Protein AF-A0A379F646-F1 (afdb_monomer)

Radius of gyration: 16.0 Å; Cα contacts (8 Å, |Δi|>4): 150; chains: 1; bounding box: 33×40×39 Å

Sequence (170 aa):
MNLNSLIKKLNEDDNYVNLLSRSEKKTKKSYLENIVKITYKLYFKENEKYKNLLNLLCDVDFENDYNYWTWIEYALLLKIYDNEIKGNDNSIYIEKINYAINSGSELEVYVKKNVIERIKLNSFEYNSNKIKDIDTSIENLMRLLKIRFFSLNESSKVDLIISSIKLNML

InterPro domains:
  IPR046553 Protein of unknown function DUF6707 [PF20453] (16-123)

pLDDT: mean 88.71, std 10.61, range [47.94, 98.69]

Nearest PDB structures (foldseek):
  7abg-assembly1_u  TM=3.329E-01  e=7.346E+00  Homo sapiens
  7abi-assembly1_u  TM=3.329E-01  e=7.000E+00  Homo sapiens
  6lk8-assembly1_B  TM=2.300E-01  e=4.119E+00  Xenopus laevis

Solvent-accessible surface area (backbone atoms only — not comparable to full-atom values): 9682 Å² total; per-residue (Å²): 80,53,70,69,59,48,55,49,53,48,69,71,37,68,77,43,45,76,71,46,66,83,89,51,62,85,40,75,52,53,36,47,46,48,53,45,53,50,32,52,55,25,49,73,66,72,37,72,73,19,56,64,53,42,51,58,44,51,47,45,58,84,80,90,48,66,82,54,42,58,45,40,50,48,35,35,42,51,50,43,54,57,24,56,78,70,72,47,89,46,66,70,58,53,48,55,54,51,50,57,48,67,43,80,53,71,68,55,23,51,52,47,51,58,56,50,75,64,43,42,68,90,77,56,85,81,60,80,87,58,55,87,39,66,67,62,46,51,54,49,48,49,54,42,44,51,27,32,67,70,27,62,96,44,28,74,62,42,51,53,50,51,52,54,54,47,66,70,74,111

Structure (mmCIF, N/CA/C/O backbone):
data_AF-A0A379F646-F1
#
_entry.id   AF-A0A379F646-F1
#
loop_
_atom_site.group_PDB
_atom_site.id
_atom_site.type_symbol
_atom_site.label_atom_id
_atom_site.label_alt_id
_atom_site.label_comp_id
_atom_site.label_asym_id
_atom_site.label_entity_id
_atom_site.label_seq_id
_atom_site.pdbx_PDB_ins_code
_atom_site.Cartn_x
_atom_site.Cartn_y
_atom_site.Cartn_z
_atom_site.occupancy
_atom_site.B_iso_or_equiv
_atom_site.auth_seq_id
_atom_site.auth_comp_id
_atom_site.auth_asym_id
_atom_site.auth_atom_id
_atom_site.pdbx_PDB_model_num
ATOM 1 N N . MET A 1 1 ? -3.276 2.516 -14.415 1.00 94.06 1 MET A N 1
ATOM 2 C CA . MET A 1 1 ? -2.895 3.864 -14.914 1.00 94.06 1 MET A CA 1
ATOM 3 C C . MET A 1 1 ? -1.429 4.144 -14.599 1.00 94.06 1 MET A C 1
ATOM 5 O O . MET A 1 1 ? -0.906 3.544 -13.674 1.00 94.06 1 MET A O 1
ATOM 9 N N . ASN A 1 2 ? -0.763 5.068 -15.303 1.00 92.88 2 ASN A N 1
ATOM 10 C CA . ASN A 1 2 ? 0.616 5.459 -14.956 1.00 92.88 2 ASN A CA 1
ATOM 11 C C . ASN A 1 2 ? 0.688 6.540 -13.863 1.00 92.88 2 ASN A C 1
ATOM 13 O O . ASN A 1 2 ? -0.298 7.235 -13.587 1.00 92.88 2 ASN A O 1
ATOM 17 N N . LEU A 1 3 ? 1.877 6.726 -13.277 1.00 90.38 3 LEU A N 1
ATOM 18 C CA . LEU A 1 3 ? 2.100 7.695 -12.195 1.00 90.38 3 LEU A CA 1
ATOM 19 C C . LEU A 1 3 ? 1.784 9.139 -12.616 1.00 90.38 3 LEU A C 1
ATOM 21 O O . LEU A 1 3 ? 1.220 9.910 -11.842 1.00 90.38 3 LEU A O 1
ATOM 25 N N . ASN A 1 4 ? 2.120 9.523 -13.849 1.00 90.44 4 ASN A N 1
ATOM 26 C CA . ASN A 1 4 ? 1.856 10.881 -14.338 1.00 90.44 4 ASN A CA 1
ATOM 27 C C . ASN A 1 4 ? 0.352 11.170 -14.425 1.00 90.44 4 ASN A C 1
ATOM 29 O O . ASN A 1 4 ? -0.082 12.277 -14.113 1.00 90.44 4 ASN A O 1
ATOM 33 N N . SER A 1 5 ? -0.440 10.167 -14.804 1.00 92.81 5 SER A N 1
ATOM 34 C CA . SER A 1 5 ? -1.899 10.256 -14.870 1.00 92.81 5 SER A CA 1
ATOM 35 C C . SER A 1 5 ? -2.506 10.411 -13.480 1.00 92.81 5 SER A C 1
ATOM 37 O O . SER A 1 5 ? -3.400 11.237 -13.305 1.00 92.81 5 SER A O 1
ATOM 39 N N . LEU A 1 6 ? -1.985 9.684 -12.483 1.00 92.44 6 LEU A N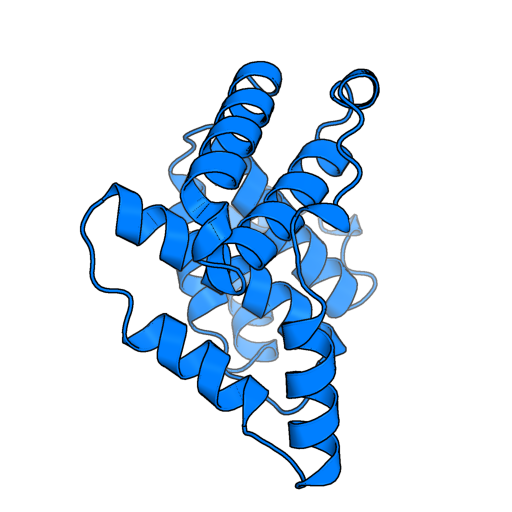 1
ATOM 40 C CA . LEU A 1 6 ? -2.372 9.874 -11.083 1.00 92.44 6 LEU A CA 1
ATOM 41 C C . LEU A 1 6 ? -2.085 11.311 -10.632 1.00 92.44 6 LEU A C 1
ATOM 43 O O . LEU A 1 6 ? -2.979 11.995 -10.141 1.00 92.44 6 LEU A O 1
ATOM 47 N N . ILE A 1 7 ? -0.849 11.783 -10.826 1.00 89.50 7 ILE A N 1
ATOM 48 C CA . ILE A 1 7 ? -0.433 13.129 -10.407 1.00 89.50 7 ILE A CA 1
ATOM 49 C C . ILE A 1 7 ? -1.299 14.197 -11.076 1.00 89.50 7 ILE A C 1
ATOM 51 O O . ILE A 1 7 ? -1.684 15.165 -10.424 1.00 89.50 7 ILE A O 1
ATOM 55 N N . LYS A 1 8 ? -1.624 14.028 -12.361 1.00 89.50 8 LYS A N 1
ATOM 56 C CA . LYS A 1 8 ? -2.520 14.935 -13.078 1.00 89.50 8 LYS A CA 1
ATOM 57 C C . LYS A 1 8 ? -3.908 14.971 -12.426 1.00 89.50 8 LYS A C 1
ATOM 59 O O . LYS A 1 8 ? -4.330 16.045 -12.014 1.00 89.50 8 LYS A O 1
ATOM 64 N N . LYS A 1 9 ? -4.550 13.812 -12.225 1.00 90.25 9 LYS A N 1
ATOM 65 C CA . LYS A 1 9 ? -5.873 13.716 -11.578 1.00 90.25 9 LYS A CA 1
ATOM 66 C C . LYS A 1 9 ? -5.903 14.369 -10.193 1.00 90.25 9 LYS A C 1
ATOM 68 O O . LYS A 1 9 ? -6.815 15.127 -9.893 1.00 90.25 9 LYS A O 1
ATOM 73 N N . LEU A 1 10 ? -4.887 14.118 -9.364 1.00 87.88 10 LEU A N 1
ATOM 74 C CA . LEU A 1 10 ? -4.806 14.687 -8.012 1.00 87.88 10 LEU A CA 1
ATOM 75 C C . LEU A 1 10 ? -4.609 16.210 -7.998 1.00 87.88 10 LEU A C 1
ATOM 77 O O . LEU A 1 10 ? -4.945 16.860 -7.013 1.00 87.88 10 LEU A O 1
ATOM 81 N N . ASN A 1 11 ? -4.048 16.781 -9.064 1.00 84.62 11 ASN A N 1
ATOM 82 C CA . ASN A 1 11 ? -3.843 18.223 -9.185 1.00 84.62 11 ASN A CA 1
ATOM 83 C C . ASN A 1 11 ? -5.035 18.963 -9.806 1.00 84.62 11 ASN A C 1
ATOM 85 O O . ASN A 1 11 ? -5.084 20.185 -9.693 1.00 84.62 11 ASN A O 1
ATOM 89 N N . GLU A 1 12 ? -5.941 18.251 -10.475 1.00 85.69 12 GLU A N 1
ATOM 90 C CA . GLU A 1 12 ? -7.118 18.817 -11.149 1.00 85.69 12 GLU A CA 1
ATOM 91 C C . GLU A 1 12 ? -8.380 18.785 -10.272 1.00 85.69 12 GLU A C 1
ATOM 93 O O . GLU A 1 12 ? -9.317 19.530 -10.536 1.00 85.69 12 GLU A O 1
ATOM 98 N N . ASP A 1 13 ? -8.411 17.955 -9.225 1.00 82.00 13 ASP A N 1
ATOM 99 C CA . ASP A 1 13 ? -9.537 17.864 -8.289 1.00 82.00 13 ASP A CA 1
ATOM 100 C C . ASP A 1 13 ? -9.295 18.731 -7.041 1.00 82.00 13 ASP A C 1
ATOM 102 O O . ASP A 1 13 ? -8.410 18.460 -6.218 1.00 82.00 13 ASP A O 1
ATOM 106 N N . ASP A 1 14 ? -10.125 19.764 -6.879 1.00 76.12 14 ASP A N 1
ATOM 107 C CA . ASP A 1 14 ? -10.062 20.725 -5.773 1.00 76.12 14 ASP A CA 1
ATOM 108 C C . ASP A 1 14 ? -10.143 20.067 -4.385 1.00 76.12 14 ASP A C 1
ATOM 110 O O . ASP A 1 14 ? -9.593 20.594 -3.408 1.00 76.12 14 ASP A O 1
ATOM 114 N N . ASN A 1 15 ? -10.768 18.889 -4.266 1.00 76.25 15 ASN A N 1
ATOM 115 C CA . ASN A 1 15 ? -10.813 18.153 -3.002 1.00 76.25 15 ASN A CA 1
ATOM 116 C C . ASN A 1 15 ? -9.420 17.693 -2.559 1.00 76.25 15 ASN A C 1
ATOM 118 O O . ASN A 1 15 ? -9.127 17.686 -1.360 1.00 76.25 15 ASN A O 1
ATOM 122 N N . TYR A 1 16 ? -8.560 17.321 -3.509 1.00 76.44 16 TYR A N 1
ATOM 123 C CA . TYR A 1 16 ? -7.195 16.876 -3.233 1.00 76.44 16 TYR A CA 1
ATOM 124 C C . TYR A 1 16 ? -6.213 18.036 -3.198 1.00 76.44 16 TYR A C 1
ATOM 126 O O . TYR A 1 16 ? -5.294 18.013 -2.384 1.00 76.44 16 TYR A O 1
ATOM 134 N N . VAL A 1 17 ? -6.424 19.083 -3.997 1.00 69.69 17 VAL A N 1
ATOM 135 C CA . VAL A 1 17 ? -5.588 20.294 -3.956 1.00 69.69 17 VAL A CA 1
ATOM 136 C C . VAL A 1 17 ? -5.618 20.952 -2.576 1.00 69.69 17 VAL A C 1
ATOM 138 O O . VAL A 1 17 ? -4.579 21.391 -2.090 1.00 69.69 17 VAL A O 1
ATOM 141 N N . ASN A 1 18 ? -6.779 20.986 -1.919 1.00 69.44 18 ASN A N 1
ATOM 142 C CA . ASN A 1 18 ? -6.904 21.533 -0.565 1.00 69.44 18 ASN A CA 1
ATOM 143 C C . ASN A 1 18 ? -6.339 20.600 0.519 1.00 69.44 18 ASN A C 1
ATOM 145 O O . ASN A 1 18 ? -5.976 21.055 1.601 1.00 69.44 18 ASN A O 1
ATOM 149 N N . LEU A 1 19 ? -6.272 19.297 0.238 1.00 71.44 19 LEU A N 1
ATOM 150 C CA . LEU A 1 19 ? -5.742 18.285 1.151 1.00 71.44 19 LEU A CA 1
ATOM 151 C C . LEU A 1 19 ? -4.212 18.145 1.052 1.00 71.44 19 LEU A C 1
ATOM 153 O O . LEU A 1 19 ? -3.562 17.790 2.031 1.00 71.44 19 LEU A O 1
ATOM 157 N N . LEU A 1 20 ? -3.643 18.410 -0.125 1.00 70.56 20 LEU A N 1
ATOM 158 C CA . LEU A 1 20 ? -2.231 18.231 -0.453 1.00 70.56 20 LEU A CA 1
ATOM 159 C C . LEU A 1 20 ? -1.573 19.606 -0.598 1.00 70.56 20 LEU A C 1
ATOM 161 O O . LEU A 1 20 ? -1.802 20.310 -1.584 1.00 70.56 20 LEU A O 1
ATOM 165 N N . SER A 1 21 ? -0.730 20.009 0.357 1.00 59.69 21 SER A N 1
ATOM 166 C CA . SER A 1 21 ? -0.119 21.339 0.297 1.00 59.69 21 SER A CA 1
ATOM 167 C C . SER A 1 21 ? 0.771 21.484 -0.952 1.00 59.69 21 SER A C 1
ATOM 169 O O . SER A 1 21 ? 1.549 20.596 -1.316 1.00 59.69 21 SER A O 1
ATOM 171 N N . ARG A 1 22 ? 0.677 22.628 -1.650 1.00 53.12 22 ARG A N 1
ATOM 172 C CA . ARG A 1 22 ? 1.494 22.905 -2.853 1.00 53.12 22 ARG A CA 1
ATOM 173 C C . ARG A 1 22 ? 3.005 22.878 -2.559 1.00 53.12 22 ARG A C 1
ATOM 175 O O . ARG A 1 22 ? 3.785 22.611 -3.471 1.00 53.12 22 ARG A O 1
ATOM 182 N N . SER A 1 23 ? 3.405 23.110 -1.307 1.00 47.94 23 SER A N 1
ATOM 183 C CA . SER A 1 23 ? 4.792 23.163 -0.818 1.00 47.94 23 SER A CA 1
ATOM 184 C C . SER A 1 23 ? 5.533 21.819 -0.794 1.00 47.94 23 SER A C 1
ATOM 186 O O . SER A 1 23 ? 6.759 21.808 -0.698 1.00 47.94 23 SER A O 1
ATOM 188 N N . GLU A 1 24 ? 4.837 20.686 -0.925 1.00 55.22 24 GLU A N 1
ATOM 189 C CA . GLU A 1 24 ? 5.424 19.338 -0.774 1.00 55.22 24 GLU A CA 1
ATOM 190 C C . GLU A 1 24 ? 5.830 18.682 -2.115 1.00 55.22 24 GLU A C 1
ATOM 192 O O . GLU A 1 24 ? 6.307 17.545 -2.170 1.00 55.22 24 GLU A O 1
ATOM 197 N N . LYS A 1 25 ? 5.715 19.422 -3.226 1.00 62.97 25 LYS A N 1
ATOM 198 C CA . LYS A 1 25 ? 5.928 18.941 -4.606 1.00 62.97 25 LYS A CA 1
ATOM 199 C C . LYS A 1 25 ? 7.374 19.076 -5.109 1.00 62.97 25 LYS A C 1
ATOM 201 O O . LYS A 1 25 ? 7.588 19.376 -6.280 1.00 62.97 25 LYS A O 1
ATOM 206 N N . LYS A 1 26 ? 8.384 18.866 -4.254 1.00 69.00 26 LYS A N 1
ATOM 207 C CA . LYS A 1 26 ? 9.802 18.974 -4.675 1.00 69.00 26 LYS A CA 1
ATOM 208 C C . LYS A 1 26 ? 10.184 17.923 -5.719 1.00 69.00 26 LYS A C 1
ATOM 210 O O . LYS A 1 26 ? 10.934 18.213 -6.643 1.00 69.00 26 LYS A O 1
ATOM 215 N N . THR A 1 27 ? 9.664 16.705 -5.579 1.00 84.00 27 THR A N 1
ATOM 216 C CA . THR A 1 27 ? 9.855 15.605 -6.532 1.00 84.00 27 THR A CA 1
ATOM 217 C C . THR A 1 27 ? 8.567 14.792 -6.657 1.00 84.00 27 THR A C 1
ATOM 219 O O . THR A 1 27 ? 7.732 14.804 -5.752 1.00 84.00 27 THR A O 1
ATOM 222 N N . LYS A 1 28 ? 8.416 14.019 -7.742 1.00 85.06 28 LYS A N 1
ATOM 223 C CA . LYS A 1 28 ? 7.311 13.048 -7.864 1.00 85.06 28 LYS A CA 1
ATOM 224 C C . LYS A 1 28 ? 7.295 12.054 -6.699 1.00 85.06 28 LYS A C 1
ATOM 226 O O . LYS A 1 28 ? 6.226 11.671 -6.241 1.00 85.06 28 LYS A O 1
ATOM 231 N N . LYS A 1 29 ? 8.478 11.688 -6.192 1.00 86.19 29 LYS A N 1
ATOM 232 C CA . LYS A 1 29 ? 8.650 10.711 -5.110 1.00 86.19 29 LYS A CA 1
ATOM 233 C C . LYS A 1 29 ? 8.141 11.270 -3.789 1.00 86.19 29 LYS A C 1
ATOM 235 O O . LYS A 1 29 ? 7.307 10.635 -3.163 1.00 86.19 29 LYS A O 1
ATOM 240 N N . SER A 1 30 ? 8.602 12.462 -3.409 1.00 85.62 30 SER A N 1
ATOM 241 C CA . SER A 1 30 ? 8.168 13.122 -2.170 1.00 85.62 30 SER A CA 1
ATOM 242 C C . SER A 1 30 ? 6.676 13.445 -2.193 1.00 85.62 30 SER A C 1
ATOM 244 O O . SER A 1 30 ? 6.006 13.355 -1.170 1.00 85.62 30 SER A O 1
ATOM 246 N N . TYR A 1 31 ? 6.138 13.788 -3.367 1.00 86.56 31 TYR A N 1
ATOM 247 C CA . TYR A 1 31 ? 4.707 14.015 -3.518 1.00 86.56 31 TYR A CA 1
ATOM 248 C C . TYR A 1 31 ? 3.905 12.725 -3.304 1.00 86.56 31 TYR A C 1
ATOM 250 O O . TYR A 1 31 ? 2.951 12.722 -2.530 1.00 86.56 31 TYR A O 1
ATOM 258 N N . LEU A 1 32 ? 4.326 11.622 -3.932 1.00 90.12 32 LEU A N 1
ATOM 259 C CA . LEU A 1 32 ? 3.680 10.320 -3.776 1.00 90.12 32 LEU A CA 1
ATOM 260 C C . LEU A 1 32 ? 3.762 9.805 -2.332 1.00 90.12 32 LEU A C 1
ATOM 262 O O . LEU A 1 32 ? 2.750 9.382 -1.782 1.00 90.12 32 LEU A O 1
ATOM 266 N N . GLU A 1 33 ? 4.938 9.899 -1.711 1.00 91.25 33 GLU A N 1
ATOM 267 C CA . GLU A 1 33 ? 5.148 9.596 -0.292 1.00 91.25 33 GLU A CA 1
ATOM 268 C C . GLU A 1 33 ? 4.126 10.310 0.594 1.00 91.25 33 GLU A C 1
ATOM 270 O O . GLU A 1 33 ? 3.436 9.676 1.394 1.00 91.25 33 GLU A O 1
ATOM 275 N N . ASN A 1 34 ? 3.992 11.625 0.416 1.00 89.50 34 ASN A N 1
ATOM 276 C CA . ASN A 1 34 ? 3.083 12.431 1.214 1.00 89.50 34 ASN A CA 1
ATOM 277 C C . ASN A 1 34 ? 1.616 12.020 1.016 1.00 89.50 34 ASN A C 1
ATOM 279 O O . ASN A 1 34 ? 0.882 11.841 1.986 1.00 89.50 34 ASN A O 1
ATOM 283 N N . ILE A 1 35 ? 1.188 11.790 -0.229 1.00 91.62 35 ILE A N 1
ATOM 284 C CA . ILE A 1 35 ? -0.182 11.340 -0.519 1.00 91.62 35 ILE A CA 1
ATOM 285 C C . ILE A 1 35 ? -0.478 10.002 0.170 1.00 91.62 35 ILE A C 1
ATOM 287 O O . ILE A 1 35 ? -1.552 9.825 0.750 1.00 91.62 35 ILE A O 1
ATOM 291 N N . VAL A 1 36 ? 0.470 9.063 0.148 1.00 94.94 36 VAL A N 1
ATOM 292 C CA . VAL A 1 36 ? 0.307 7.759 0.802 1.00 94.94 36 VAL A CA 1
ATOM 293 C C . VAL A 1 36 ? 0.264 7.920 2.327 1.00 94.94 36 VAL A C 1
ATOM 295 O O . VAL A 1 36 ? -0.635 7.365 2.961 1.00 94.94 36 VAL A O 1
ATOM 298 N N . LYS A 1 37 ? 1.135 8.746 2.923 1.00 92.88 37 LYS A N 1
ATOM 299 C CA . LYS A 1 37 ? 1.099 9.072 4.365 1.00 92.88 37 LYS A CA 1
ATOM 300 C C . LYS A 1 37 ? -0.234 9.702 4.783 1.00 92.88 37 LYS A C 1
ATOM 302 O O . LYS A 1 37 ? -0.839 9.268 5.764 1.00 92.88 37 LYS A O 1
ATOM 307 N N . ILE A 1 38 ? -0.745 10.660 4.009 1.00 92.06 38 ILE A N 1
ATOM 308 C CA . ILE A 1 38 ? -2.062 11.276 4.229 1.00 92.06 38 ILE A CA 1
ATOM 309 C C . ILE A 1 38 ? -3.178 10.233 4.125 1.00 92.06 38 ILE A C 1
ATOM 311 O O . ILE A 1 38 ? -4.080 10.222 4.961 1.00 92.06 38 ILE A O 1
ATOM 315 N N . THR A 1 39 ? -3.109 9.326 3.150 1.00 95.19 39 THR A N 1
ATOM 316 C CA . THR A 1 39 ? -4.111 8.262 2.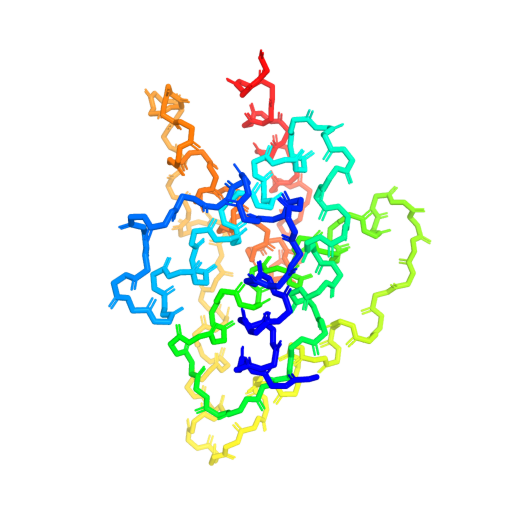972 1.00 95.19 39 THR A CA 1
ATOM 317 C C . THR A 1 39 ? -4.161 7.336 4.188 1.00 95.19 39 THR A C 1
ATOM 319 O O . THR A 1 39 ? -5.246 7.077 4.708 1.00 95.19 39 THR A O 1
ATOM 322 N N . TYR A 1 40 ? -3.004 6.916 4.709 1.00 95.88 40 TYR A N 1
ATOM 323 C CA . TYR A 1 40 ? -2.923 6.152 5.958 1.00 95.88 40 TYR A CA 1
ATOM 324 C C . TYR A 1 40 ? -3.496 6.944 7.140 1.00 95.88 40 TYR A C 1
ATOM 326 O O . TYR A 1 40 ? -4.312 6.426 7.901 1.00 95.88 40 TYR A O 1
ATOM 334 N N . LYS A 1 41 ? -3.123 8.220 7.281 1.00 92.31 41 LYS A N 1
ATOM 335 C CA . LYS A 1 41 ? -3.621 9.084 8.360 1.00 92.31 41 LYS A CA 1
ATOM 336 C C . LYS A 1 41 ? -5.140 9.215 8.336 1.00 92.31 41 LYS A C 1
ATOM 338 O O . LYS A 1 41 ? -5.765 9.159 9.390 1.00 92.31 41 LYS A O 1
ATOM 343 N N . LEU A 1 42 ? -5.734 9.377 7.156 1.00 92.69 42 LEU A N 1
ATOM 344 C CA . LEU A 1 42 ? -7.186 9.437 6.997 1.00 92.69 42 LEU A CA 1
ATOM 345 C C . LEU A 1 42 ? -7.847 8.099 7.338 1.00 92.69 42 LEU A C 1
ATOM 347 O O . LEU A 1 42 ? -8.840 8.101 8.058 1.00 92.69 42 LEU A O 1
ATOM 351 N N . TYR A 1 43 ? -7.279 6.976 6.887 1.00 95.06 43 TYR A N 1
ATOM 352 C CA . TYR A 1 43 ? -7.792 5.639 7.195 1.00 95.06 43 TYR A CA 1
ATOM 353 C C . TYR A 1 43 ? -7.852 5.376 8.703 1.00 95.06 43 TYR A C 1
ATOM 355 O O . TYR A 1 43 ? -8.909 5.044 9.235 1.00 95.06 43 TYR A O 1
ATOM 363 N N . PHE A 1 44 ? -6.742 5.588 9.415 1.00 90.88 44 PHE A N 1
ATOM 364 C CA . PHE A 1 44 ? -6.674 5.307 10.853 1.00 90.88 44 PHE A CA 1
ATOM 365 C C . PHE A 1 44 ? -7.468 6.300 11.714 1.00 90.88 44 PHE A C 1
ATOM 367 O O . PHE A 1 44 ? -7.837 5.955 12.833 1.00 90.88 44 PHE A O 1
ATOM 374 N N . LYS A 1 45 ? -7.788 7.486 11.179 1.00 89.81 45 LYS A N 1
ATOM 375 C CA . LYS A 1 45 ? -8.727 8.451 11.777 1.00 89.81 45 LYS A CA 1
ATOM 376 C C . LYS A 1 45 ? -10.187 8.230 11.368 1.00 89.81 45 LYS A C 1
ATOM 378 O O . LYS A 1 45 ? -11.013 9.099 11.626 1.00 89.81 45 LYS A O 1
ATOM 383 N N . GLU A 1 46 ? -10.490 7.126 10.686 1.00 90.38 46 GLU A N 1
ATOM 384 C CA . GLU A 1 46 ? -11.842 6.778 10.224 1.00 90.38 46 GLU A CA 1
ATOM 385 C C . GLU A 1 46 ? -12.467 7.863 9.325 1.00 90.38 46 GLU A C 1
ATOM 387 O O . GLU A 1 46 ? -13.681 8.037 9.245 1.00 90.38 46 GLU A O 1
ATOM 392 N N . ASN A 1 47 ? -11.621 8.610 8.607 1.00 91.06 47 ASN A N 1
ATOM 393 C CA . ASN A 1 47 ? -12.051 9.657 7.696 1.00 91.06 47 ASN A CA 1
ATOM 394 C C . ASN A 1 47 ? -12.226 9.102 6.283 1.00 91.06 47 ASN A C 1
ATOM 396 O O . ASN A 1 47 ? -11.257 8.913 5.550 1.00 91.06 47 ASN A O 1
ATOM 400 N N . GLU A 1 48 ? -13.479 8.943 5.877 1.00 92.19 48 GLU A N 1
ATOM 401 C CA . GLU A 1 48 ? -13.934 8.392 4.594 1.00 92.19 48 GLU A CA 1
ATOM 402 C C . GLU A 1 48 ? -13.240 8.947 3.334 1.00 92.19 48 GLU A C 1
ATOM 404 O O . GLU A 1 48 ? -13.179 8.255 2.315 1.00 92.19 48 GLU A O 1
ATOM 409 N N . LYS A 1 49 ? -12.632 10.144 3.393 1.00 90.12 49 LYS A N 1
ATOM 410 C CA . LYS A 1 49 ? -11.822 10.694 2.292 1.00 90.12 49 LYS A CA 1
ATOM 411 C C . LYS A 1 49 ? -10.656 9.785 1.880 1.00 90.12 49 LYS A C 1
ATOM 413 O O . LYS A 1 49 ? -10.199 9.898 0.741 1.00 90.12 49 LYS A O 1
ATOM 418 N N . TYR A 1 50 ? -10.195 8.871 2.746 1.00 94.25 50 TYR A N 1
ATOM 419 C CA . TYR A 1 50 ? -9.154 7.902 2.377 1.00 94.25 50 TYR A CA 1
ATOM 420 C C . TYR A 1 50 ? -9.576 7.026 1.194 1.00 94.25 50 TYR A C 1
ATOM 422 O O . TYR A 1 50 ? -8.721 6.664 0.395 1.00 94.25 50 TYR A O 1
ATOM 430 N N . LYS A 1 51 ? -10.869 6.687 1.058 1.00 94.94 51 LYS A N 1
ATOM 431 C CA . LYS A 1 51 ? -11.337 5.675 0.096 1.00 94.94 51 LYS A CA 1
ATOM 432 C C . LYS A 1 51 ? -11.008 6.062 -1.338 1.00 94.94 51 LYS A C 1
ATOM 434 O O . LYS A 1 51 ? -10.442 5.261 -2.080 1.00 94.94 51 LYS A O 1
ATOM 439 N N . ASN A 1 52 ? -11.312 7.304 -1.710 1.00 92.12 52 ASN A N 1
ATOM 440 C CA . ASN A 1 52 ? -11.071 7.775 -3.070 1.00 92.12 52 ASN A CA 1
ATOM 441 C C . ASN A 1 52 ? -9.567 7.885 -3.362 1.00 92.12 52 ASN A C 1
ATOM 443 O O . ASN A 1 52 ? -9.125 7.446 -4.420 1.00 92.12 52 ASN A O 1
ATOM 447 N N . LEU A 1 53 ? -8.773 8.395 -2.411 1.00 93.75 53 LEU A N 1
ATOM 448 C CA . LEU A 1 53 ? -7.312 8.448 -2.551 1.00 93.75 53 LEU A CA 1
ATOM 449 C C . LEU A 1 53 ? -6.697 7.056 -2.686 1.00 93.75 53 LEU A C 1
ATOM 451 O O . LEU A 1 53 ? -5.878 6.823 -3.571 1.00 93.75 53 LEU A O 1
ATOM 455 N N . LEU A 1 54 ? -7.114 6.127 -1.830 1.00 97.00 54 LEU A N 1
ATOM 456 C CA . LEU A 1 54 ? -6.613 4.762 -1.806 1.00 97.00 54 LEU A CA 1
ATOM 457 C C . LEU A 1 54 ? -6.918 4.037 -3.117 1.00 97.00 54 LEU A C 1
ATOM 459 O O . LEU A 1 54 ? -6.029 3.397 -3.671 1.00 97.00 54 LEU A O 1
ATOM 463 N N . ASN A 1 55 ? -8.134 4.184 -3.648 1.00 96.19 55 ASN A N 1
ATOM 464 C CA . ASN A 1 55 ? -8.499 3.608 -4.941 1.00 96.19 55 ASN A CA 1
ATOM 465 C C . ASN A 1 55 ? -7.636 4.190 -6.076 1.00 96.19 55 ASN A C 1
ATOM 467 O O . ASN A 1 55 ? -7.055 3.426 -6.842 1.00 96.19 55 ASN A O 1
ATOM 471 N N . LEU A 1 56 ? -7.461 5.517 -6.131 1.00 95.50 56 LEU A N 1
ATOM 472 C CA . LEU A 1 56 ? -6.609 6.164 -7.139 1.00 95.50 56 LEU A CA 1
ATOM 473 C C . LEU A 1 56 ? -5.147 5.697 -7.069 1.00 95.50 56 LEU A C 1
ATOM 475 O O . LEU A 1 56 ? -4.518 5.494 -8.106 1.00 95.50 56 LEU A O 1
ATOM 479 N N . LEU A 1 57 ? -4.603 5.523 -5.862 1.00 96.81 57 LEU A N 1
ATOM 480 C CA . LEU A 1 57 ? -3.252 4.995 -5.661 1.00 96.81 57 LEU A CA 1
ATOM 481 C C . LEU A 1 57 ? -3.138 3.538 -6.134 1.00 96.81 57 LEU A C 1
ATOM 483 O O . LEU A 1 57 ? -2.172 3.191 -6.809 1.00 96.81 57 LEU A O 1
ATOM 487 N N . CYS A 1 58 ? -4.125 2.696 -5.817 1.00 97.50 58 CYS A N 1
ATOM 488 C CA . CYS A 1 58 ? -4.126 1.278 -6.193 1.00 97.50 58 CYS A CA 1
ATOM 489 C C . CYS A 1 58 ? -4.306 1.055 -7.702 1.00 97.50 58 CYS A C 1
ATOM 491 O O . CYS A 1 58 ? -3.874 0.029 -8.229 1.00 97.50 58 CYS A O 1
ATOM 493 N N . ASP A 1 59 ? -4.890 2.017 -8.414 1.00 96.44 59 ASP A N 1
ATOM 494 C CA . ASP A 1 59 ? -5.010 1.991 -9.872 1.00 96.44 59 ASP A CA 1
ATOM 495 C C . ASP A 1 59 ? -3.666 2.189 -10.587 1.00 96.44 59 ASP A C 1
ATOM 497 O O . ASP A 1 59 ? -3.592 1.963 -11.794 1.00 96.44 59 ASP A O 1
ATOM 501 N N . VAL A 1 60 ? -2.598 2.606 -9.897 1.00 96.25 60 VAL A N 1
ATOM 502 C CA . VAL A 1 60 ? -1.279 2.794 -10.519 1.00 96.25 60 VAL A CA 1
ATOM 503 C C . VAL A 1 60 ? -0.623 1.449 -10.827 1.00 96.25 60 VAL A C 1
ATOM 505 O O . VAL A 1 60 ? -0.588 0.555 -9.983 1.00 96.25 60 VAL A O 1
ATOM 508 N N . ASP A 1 61 ? -0.117 1.297 -12.047 1.00 95.69 61 ASP A N 1
ATOM 509 C CA . ASP A 1 61 ? 0.561 0.081 -12.503 1.00 95.69 61 ASP A CA 1
ATOM 510 C C . ASP A 1 61 ? 2.072 0.172 -12.285 1.00 95.69 61 ASP A C 1
ATOM 512 O O . ASP A 1 61 ? 2.645 1.258 -12.172 1.00 95.69 61 ASP A O 1
ATOM 516 N N . PHE A 1 62 ? 2.727 -0.984 -12.207 1.00 95.69 62 PHE A N 1
ATOM 517 C CA . PHE A 1 62 ? 4.173 -1.042 -12.044 1.00 95.69 62 PHE A CA 1
ATOM 518 C C . PHE A 1 62 ? 4.889 -0.708 -13.362 1.00 95.69 62 PHE A C 1
ATOM 520 O O . PHE A 1 62 ? 4.750 -1.429 -14.347 1.00 95.69 62 PHE A O 1
ATOM 527 N N . GLU A 1 63 ? 5.696 0.357 -13.363 1.00 92.69 63 GLU A N 1
ATOM 528 C CA . GLU A 1 63 ? 6.436 0.851 -14.539 1.00 92.69 63 GLU A CA 1
ATOM 529 C C . GLU A 1 63 ? 7.953 0.591 -14.441 1.00 92.69 63 GLU A C 1
ATOM 531 O O . GLU A 1 63 ? 8.757 1.396 -14.904 1.00 92.69 63 GLU A O 1
ATOM 536 N N . ASN A 1 64 ? 8.368 -0.513 -13.807 1.00 89.31 64 ASN A N 1
ATOM 537 C CA . ASN A 1 64 ? 9.783 -0.861 -13.587 1.00 89.31 64 ASN A CA 1
ATOM 538 C C . ASN A 1 64 ? 10.588 0.155 -12.746 1.00 89.31 64 ASN A C 1
ATOM 540 O O . ASN A 1 64 ? 11.816 0.141 -12.776 1.00 89.31 64 ASN A O 1
ATOM 544 N N . ASP A 1 65 ? 9.924 1.002 -11.947 1.00 89.12 65 ASP A N 1
ATOM 545 C CA . ASP A 1 65 ? 10.582 1.970 -11.058 1.00 89.12 65 ASP A CA 1
ATOM 546 C C . ASP A 1 65 ? 10.237 1.732 -9.581 1.00 89.12 65 ASP A C 1
ATOM 548 O O . ASP A 1 65 ? 9.164 2.095 -9.083 1.00 89.12 65 ASP A O 1
ATOM 552 N N . TYR A 1 66 ? 11.198 1.164 -8.848 1.00 86.44 66 TYR A N 1
ATOM 553 C CA . TYR A 1 66 ? 11.048 0.872 -7.424 1.00 86.44 66 TYR A CA 1
ATOM 554 C C . TYR A 1 66 ? 11.043 2.101 -6.512 1.00 86.44 66 TYR A C 1
ATOM 556 O O . TYR A 1 66 ? 10.525 2.022 -5.389 1.00 86.44 66 TYR A O 1
ATOM 564 N N . ASN A 1 67 ? 11.552 3.247 -6.979 1.00 85.75 67 ASN A N 1
ATOM 565 C CA . ASN A 1 67 ? 11.535 4.482 -6.196 1.00 85.75 67 ASN A CA 1
ATOM 566 C C . ASN A 1 67 ? 10.110 4.975 -5.951 1.00 85.75 67 ASN A C 1
ATOM 568 O O . ASN A 1 67 ? 9.836 5.532 -4.885 1.00 85.75 67 ASN A O 1
ATOM 572 N N . TYR A 1 68 ? 9.216 4.770 -6.920 1.00 89.75 68 TYR A N 1
ATOM 573 C CA . TYR A 1 68 ? 7.798 5.106 -6.800 1.00 89.75 68 TYR A CA 1
ATOM 574 C C . TYR A 1 68 ? 6.966 3.901 -6.371 1.00 89.75 68 TYR A C 1
ATOM 576 O O . TYR A 1 68 ? 6.058 4.055 -5.553 1.00 89.75 68 TYR A O 1
ATOM 584 N N . TRP A 1 69 ? 7.305 2.703 -6.860 1.00 95.06 69 TRP A N 1
ATOM 585 C CA . TRP A 1 69 ? 6.567 1.485 -6.535 1.00 95.06 69 TRP A CA 1
ATOM 586 C C . TRP A 1 69 ? 6.488 1.222 -5.037 1.00 95.06 69 TRP A C 1
ATOM 588 O O . TRP A 1 69 ? 5.437 0.819 -4.569 1.00 95.06 69 TRP A O 1
ATOM 598 N N . THR A 1 70 ? 7.545 1.511 -4.273 1.00 94.12 70 THR A N 1
ATOM 599 C CA . THR A 1 70 ? 7.534 1.328 -2.810 1.00 94.12 70 THR A CA 1
ATOM 600 C 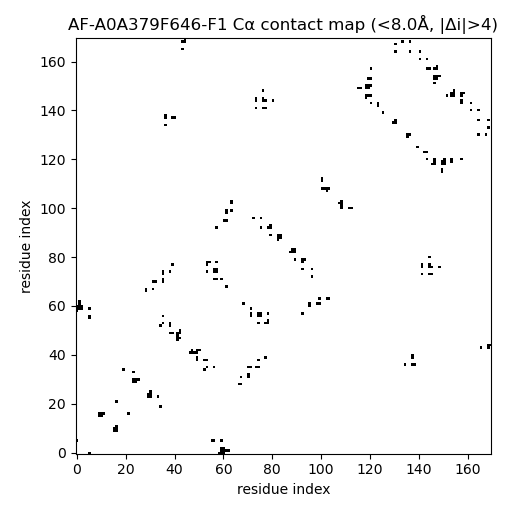C . THR A 1 70 ? 6.322 2.005 -2.152 1.00 94.12 70 THR A C 1
ATOM 602 O O . THR A 1 70 ? 5.696 1.437 -1.263 1.00 94.12 70 THR A O 1
ATOM 605 N N . TRP A 1 71 ? 5.943 3.197 -2.616 1.00 95.81 71 TRP A N 1
ATOM 606 C CA . TRP A 1 71 ? 4.795 3.932 -2.084 1.00 95.81 71 TRP A CA 1
ATOM 607 C C . TRP A 1 71 ? 3.456 3.383 -2.588 1.00 95.81 71 TRP A C 1
ATOM 609 O O . TRP A 1 71 ? 2.498 3.313 -1.821 1.00 95.81 71 TRP A O 1
ATOM 619 N N . ILE A 1 72 ? 3.395 2.946 -3.850 1.00 97.62 72 ILE A N 1
ATOM 620 C CA . ILE A 1 72 ? 2.213 2.266 -4.403 1.00 97.62 72 ILE A CA 1
ATOM 621 C C . ILE A 1 72 ? 1.970 0.930 -3.695 1.00 97.62 72 ILE A C 1
ATOM 623 O O . ILE A 1 72 ? 0.838 0.628 -3.333 1.00 97.62 72 ILE A O 1
ATOM 627 N N . GLU A 1 73 ? 3.025 0.168 -3.414 1.00 97.75 73 GLU A N 1
ATOM 628 C CA . GLU A 1 73 ? 2.969 -1.071 -2.642 1.00 97.75 73 GLU A CA 1
ATOM 629 C C . GLU A 1 73 ? 2.376 -0.818 -1.253 1.00 97.75 73 GLU A C 1
ATOM 631 O O . GLU A 1 73 ? 1.455 -1.523 -0.854 1.00 97.75 73 GLU A O 1
ATOM 636 N N . TYR A 1 74 ? 2.796 0.237 -0.544 1.00 98.06 74 TYR A N 1
ATOM 637 C CA . TYR A 1 74 ? 2.169 0.594 0.734 1.00 98.06 74 TYR A CA 1
ATOM 638 C C . TYR A 1 74 ? 0.681 0.939 0.605 1.00 98.06 74 TYR A C 1
ATOM 640 O O . TYR A 1 74 ? -0.093 0.593 1.499 1.00 98.06 74 TYR A O 1
ATOM 648 N N . ALA A 1 75 ? 0.249 1.581 -0.480 1.00 98.38 75 ALA A N 1
ATOM 649 C CA . ALA A 1 75 ? -1.175 1.810 -0.723 1.00 98.38 75 ALA A CA 1
ATOM 650 C C . ALA A 1 75 ? -1.928 0.491 -0.983 1.00 98.38 75 ALA A C 1
ATOM 652 O O . ALA A 1 75 ? -2.972 0.256 -0.380 1.00 98.38 75 ALA A O 1
ATOM 653 N N . LEU A 1 76 ? -1.372 -0.406 -1.803 1.00 98.69 76 LEU A N 1
ATOM 654 C CA . LEU A 1 76 ? -1.946 -1.733 -2.059 1.00 98.69 76 LEU A CA 1
ATOM 655 C C . LEU A 1 76 ? -2.071 -2.550 -0.765 1.00 98.69 76 LEU A C 1
ATOM 657 O O . LEU A 1 76 ? -3.113 -3.150 -0.519 1.00 98.69 76 LEU A O 1
ATOM 661 N N . LEU A 1 77 ? -1.057 -2.514 0.103 1.00 98.50 77 LEU A N 1
ATOM 662 C CA . LEU A 1 77 ? -1.078 -3.185 1.406 1.00 98.50 77 LEU A CA 1
ATOM 663 C C . LEU A 1 77 ? -2.188 -2.648 2.323 1.00 98.50 77 LEU A C 1
ATOM 665 O O . LEU A 1 77 ? -2.872 -3.433 2.980 1.00 98.50 77 LEU A O 1
ATOM 669 N N . LEU A 1 78 ? -2.413 -1.329 2.336 1.00 98.56 78 LEU A N 1
ATOM 670 C CA . LEU A 1 78 ? -3.528 -0.733 3.077 1.00 98.56 78 LEU A CA 1
ATOM 671 C C . LEU A 1 78 ? -4.882 -1.173 2.515 1.00 98.56 78 LEU A C 1
ATOM 673 O O . LEU A 1 78 ? -5.794 -1.478 3.281 1.00 98.56 78 LEU A O 1
ATOM 677 N N . LYS A 1 79 ? -5.011 -1.230 1.186 1.00 98.62 79 LYS A N 1
ATOM 678 C CA . LYS A 1 79 ? -6.233 -1.687 0.520 1.00 98.62 79 LYS A CA 1
ATOM 679 C C . LYS A 1 79 ? -6.544 -3.144 0.840 1.00 98.62 79 LYS A C 1
ATOM 681 O O . LYS A 1 79 ? -7.693 -3.451 1.141 1.00 98.62 79 LYS A O 1
ATOM 686 N N . ILE A 1 80 ? -5.527 -4.003 0.823 1.00 98.50 80 ILE A N 1
ATOM 687 C CA . ILE A 1 80 ? -5.647 -5.418 1.182 1.00 98.50 80 ILE A CA 1
ATOM 688 C C . ILE A 1 80 ? -6.138 -5.559 2.622 1.00 98.50 80 ILE A C 1
ATOM 690 O O . ILE A 1 80 ? -7.135 -6.236 2.862 1.00 98.50 80 ILE A O 1
ATOM 694 N N . TYR A 1 81 ? -5.500 -4.854 3.558 1.00 97.56 81 TYR A N 1
ATOM 695 C CA . TYR A 1 81 ? -5.883 -4.863 4.968 1.00 97.56 81 TYR A CA 1
ATOM 696 C C . TYR A 1 81 ? -7.327 -4.387 5.202 1.00 97.56 81 TYR A C 1
ATOM 698 O O . TYR A 1 81 ? -8.096 -5.054 5.893 1.00 97.56 81 TYR A O 1
ATOM 706 N N . ASP A 1 82 ? -7.719 -3.265 4.591 1.00 97.38 82 ASP A N 1
ATOM 707 C CA . ASP A 1 82 ? -9.083 -2.726 4.679 1.00 97.38 82 ASP A CA 1
ATOM 708 C C . ASP A 1 82 ? -10.129 -3.708 4.127 1.00 97.38 82 ASP A C 1
ATOM 710 O O . ASP A 1 82 ? -11.181 -3.932 4.728 1.00 97.38 82 ASP A O 1
ATOM 714 N N . ASN A 1 83 ? -9.830 -4.321 2.983 1.00 97.81 83 ASN A N 1
ATOM 715 C CA . ASN A 1 83 ? -10.699 -5.307 2.361 1.00 97.81 83 ASN A CA 1
ATOM 716 C C . ASN A 1 83 ? -10.842 -6.572 3.209 1.00 97.81 83 ASN A C 1
ATOM 718 O O . ASN A 1 83 ? -11.959 -7.056 3.345 1.00 97.81 83 ASN A O 1
ATOM 722 N N . GLU A 1 84 ? -9.768 -7.074 3.820 1.00 95.38 84 GLU A N 1
ATOM 723 C CA . GLU A 1 84 ? -9.837 -8.245 4.705 1.00 95.38 84 GLU A CA 1
ATOM 724 C C . GLU A 1 84 ? -10.746 -7.995 5.909 1.00 95.38 84 GLU A C 1
ATOM 726 O O . GLU A 1 84 ? -11.595 -8.831 6.214 1.00 95.38 84 GLU A O 1
ATOM 731 N N . ILE A 1 85 ? -10.635 -6.825 6.547 1.00 93.69 85 ILE A N 1
ATOM 732 C CA . ILE A 1 85 ? -11.518 -6.432 7.659 1.00 93.69 85 ILE A CA 1
ATOM 733 C C . ILE A 1 85 ? -12.987 -6.414 7.218 1.00 93.69 85 ILE A C 1
ATOM 735 O O . ILE A 1 85 ? -13.877 -6.766 7.992 1.00 93.69 85 ILE A O 1
ATOM 739 N N . LYS A 1 86 ? -13.248 -6.003 5.975 1.00 95.50 86 LYS A N 1
ATOM 740 C CA . LYS A 1 86 ? -14.595 -5.891 5.399 1.00 95.50 86 LYS A CA 1
ATOM 741 C C . LYS A 1 86 ? -15.091 -7.171 4.718 1.00 95.50 86 LYS A C 1
ATOM 743 O O . LYS A 1 86 ? -16.237 -7.194 4.281 1.00 95.50 86 LYS A O 1
ATOM 748 N N . GLY A 1 87 ? -14.261 -8.210 4.611 1.00 96.62 87 GLY A N 1
ATOM 749 C CA . GLY A 1 87 ? -14.586 -9.440 3.882 1.00 96.62 87 GLY A CA 1
ATOM 750 C C . GLY A 1 87 ? -14.644 -9.286 2.354 1.00 96.62 87 GLY A C 1
ATOM 751 O O . GLY A 1 87 ? -15.351 -10.042 1.693 1.00 96.62 87 GLY A O 1
ATOM 752 N N . ASN A 1 88 ? -13.934 -8.309 1.785 1.00 97.25 88 ASN A N 1
ATOM 753 C CA . ASN A 1 88 ? -13.851 -8.074 0.341 1.00 97.25 88 ASN A CA 1
ATOM 754 C C . ASN A 1 88 ? -12.707 -8.874 -0.310 1.00 97.25 88 AS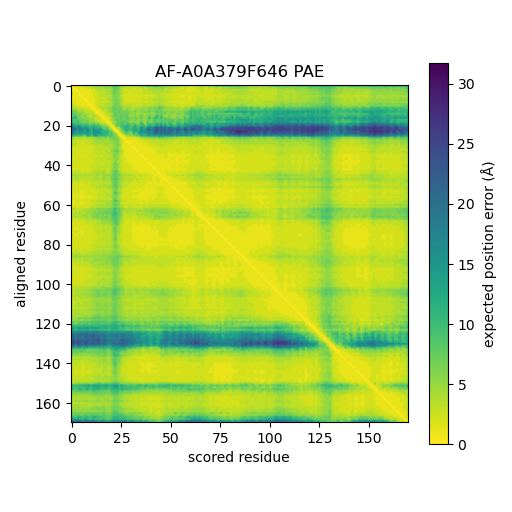N A C 1
ATOM 756 O O . ASN A 1 88 ? -11.692 -9.158 0.325 1.00 97.25 88 ASN A O 1
ATOM 760 N N . A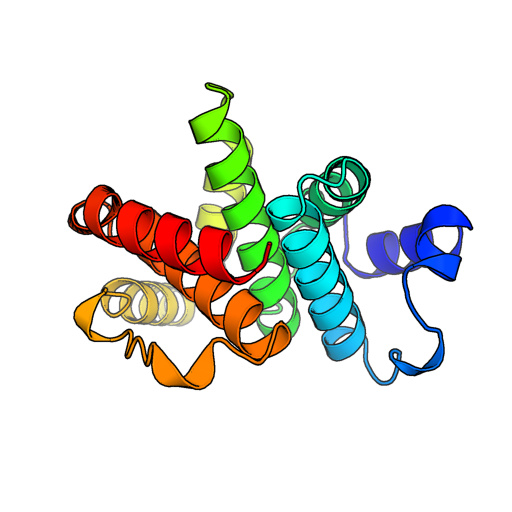SP A 1 89 ? -12.836 -9.161 -1.610 1.00 97.06 89 ASP A N 1
ATOM 761 C CA . ASP A 1 89 ? -11.782 -9.809 -2.401 1.00 97.06 89 ASP A CA 1
ATOM 762 C C . ASP A 1 89 ? -10.546 -8.909 -2.599 1.00 97.06 89 ASP A C 1
ATOM 764 O O . ASP A 1 89 ? -10.643 -7.690 -2.775 1.00 97.06 89 ASP A O 1
ATOM 768 N N . ASN A 1 90 ? -9.374 -9.547 -2.604 1.00 97.75 90 ASN A N 1
ATOM 769 C CA . ASN A 1 90 ? -8.064 -8.919 -2.760 1.00 97.75 90 ASN A CA 1
ATOM 770 C C . ASN A 1 90 ? -7.246 -9.461 -3.933 1.00 97.75 90 ASN A C 1
ATOM 772 O O . ASN A 1 90 ? -6.119 -9.002 -4.136 1.00 97.75 90 ASN A O 1
ATOM 776 N N . SER A 1 91 ? -7.797 -10.397 -4.711 1.00 97.75 91 SER A N 1
ATOM 777 C CA . SER A 1 91 ? -7.077 -11.116 -5.767 1.00 97.75 91 SER A CA 1
ATOM 778 C C . SER A 1 91 ? -6.339 -10.172 -6.722 1.00 97.75 91 SER A C 1
ATOM 780 O O . SER A 1 91 ? -5.138 -10.329 -6.936 1.00 97.75 91 SER A O 1
ATOM 782 N N . ILE A 1 92 ? -7.012 -9.114 -7.190 1.00 97.88 92 ILE A N 1
ATOM 783 C CA . ILE A 1 92 ? -6.431 -8.119 -8.108 1.00 97.88 92 ILE A CA 1
ATOM 784 C C . ILE A 1 92 ? -5.243 -7.375 -7.473 1.00 97.88 92 ILE A C 1
ATOM 786 O O . ILE A 1 92 ? -4.216 -7.174 -8.115 1.00 97.88 92 ILE A O 1
ATOM 790 N N . TYR A 1 93 ? -5.342 -6.957 -6.209 1.00 98.31 93 TYR A N 1
ATOM 791 C CA . TYR A 1 93 ? -4.273 -6.187 -5.557 1.00 98.31 93 TYR A CA 1
ATOM 792 C C . TYR A 1 93 ? -3.049 -7.056 -5.250 1.00 98.31 93 TYR A C 1
ATOM 794 O O . TYR A 1 93 ? -1.913 -6.609 -5.421 1.00 98.31 93 TYR A O 1
ATOM 802 N N . ILE A 1 94 ? -3.282 -8.311 -4.858 1.00 98.25 94 ILE A N 1
ATOM 803 C CA . ILE A 1 94 ? -2.231 -9.313 -4.652 1.00 98.25 94 ILE A CA 1
ATOM 804 C C . ILE A 1 94 ? -1.516 -9.609 -5.974 1.00 98.25 94 ILE A C 1
ATOM 806 O O . ILE A 1 94 ? -0.285 -9.657 -6.009 1.00 98.25 94 ILE A O 1
ATOM 810 N N . GLU A 1 95 ? -2.261 -9.749 -7.072 1.00 98.12 95 GLU A N 1
ATOM 811 C CA . GLU A 1 95 ? -1.695 -9.952 -8.407 1.00 98.12 95 GLU A CA 1
ATOM 812 C C . GLU A 1 95 ? -0.777 -8.793 -8.816 1.00 98.12 95 GLU A C 1
ATOM 814 O O . GLU A 1 95 ? 0.337 -9.039 -9.275 1.00 98.12 95 GLU A O 1
ATOM 819 N N . LYS A 1 96 ? -1.167 -7.535 -8.563 1.00 97.88 96 LYS A N 1
ATOM 820 C CA . LYS A 1 96 ? -0.309 -6.367 -8.845 1.00 97.88 96 LYS A CA 1
ATOM 821 C C . LYS A 1 96 ? 1.006 -6.400 -8.063 1.00 97.88 96 LYS A C 1
ATOM 823 O O . LYS A 1 96 ? 2.059 -6.114 -8.636 1.00 97.88 96 LYS A O 1
ATOM 828 N N . ILE A 1 97 ? 0.967 -6.769 -6.780 1.00 98.00 97 ILE A N 1
ATOM 829 C CA . ILE A 1 97 ? 2.181 -6.933 -5.963 1.00 98.00 97 ILE A CA 1
ATOM 830 C C . ILE A 1 97 ? 3.064 -8.045 -6.540 1.00 98.00 97 ILE A C 1
ATOM 832 O O . ILE A 1 97 ? 4.258 -7.839 -6.772 1.00 98.00 97 ILE A O 1
ATOM 836 N N . ASN A 1 98 ? 2.475 -9.199 -6.851 1.00 97.56 98 ASN A N 1
ATOM 837 C CA . ASN A 1 98 ? 3.195 -10.337 -7.418 1.00 97.56 98 ASN A CA 1
ATOM 838 C C . ASN A 1 98 ? 3.794 -10.031 -8.795 1.00 97.56 98 ASN A C 1
ATOM 840 O O . ASN A 1 98 ? 4.916 -10.455 -9.074 1.00 97.56 98 ASN A O 1
ATOM 844 N N . TYR A 1 99 ? 3.095 -9.274 -9.639 1.00 97.38 99 TYR A N 1
ATOM 845 C CA . TYR A 1 99 ? 3.607 -8.834 -10.932 1.00 97.38 99 TYR A CA 1
ATOM 846 C C . TYR A 1 99 ? 4.886 -8.002 -10.768 1.00 97.38 99 TYR A C 1
ATOM 848 O O . TYR A 1 99 ? 5.898 -8.285 -11.411 1.00 97.38 99 TYR A O 1
ATOM 856 N N . ALA A 1 100 ? 4.900 -7.031 -9.849 1.00 97.00 100 ALA A N 1
ATOM 857 C CA . ALA A 1 100 ? 6.103 -6.245 -9.586 1.00 97.00 100 ALA A CA 1
ATOM 858 C C . ALA A 1 100 ? 7.258 -7.125 -9.074 1.00 97.00 100 ALA A C 1
ATOM 860 O O . ALA A 1 100 ? 8.381 -7.022 -9.571 1.00 97.00 100 ALA A O 1
ATOM 861 N N . ILE A 1 101 ? 6.991 -8.048 -8.145 1.00 96.75 101 ILE A N 1
ATOM 862 C CA . ILE A 1 101 ? 8.004 -8.965 -7.591 1.00 96.75 101 ILE A CA 1
ATOM 863 C C . ILE A 1 101 ? 8.639 -9.845 -8.676 1.00 96.75 101 ILE A C 1
ATOM 865 O O . ILE A 1 101 ? 9.849 -10.061 -8.650 1.00 96.75 101 ILE A O 1
ATOM 869 N N . ASN A 1 102 ? 7.841 -10.337 -9.626 1.00 96.50 102 ASN A N 1
ATOM 870 C CA . ASN A 1 102 ? 8.283 -11.298 -10.641 1.00 96.50 102 ASN A CA 1
ATOM 871 C C . ASN A 1 102 ? 8.671 -10.661 -11.990 1.00 96.50 102 ASN A C 1
ATOM 873 O O . ASN A 1 102 ? 8.978 -11.383 -12.933 1.00 96.50 102 ASN A O 1
ATOM 877 N N . SER A 1 103 ? 8.671 -9.333 -12.096 1.00 95.12 103 SER A N 1
ATOM 878 C CA . SER A 1 103 ? 9.098 -8.611 -13.304 1.00 95.12 103 SER A CA 1
ATOM 879 C C . SER A 1 103 ? 10.606 -8.322 -13.315 1.00 95.12 103 SER A C 1
ATOM 881 O O . SER A 1 103 ? 11.249 -8.269 -12.263 1.00 95.12 103 SER A O 1
ATOM 883 N N . GLY A 1 104 ? 11.160 -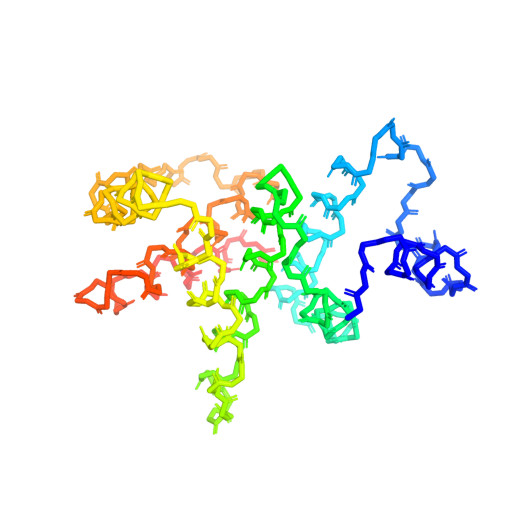8.068 -14.503 1.00 94.06 104 GLY A N 1
ATOM 884 C CA . GLY A 1 104 ? 12.587 -7.801 -14.712 1.00 94.06 104 GLY A CA 1
ATOM 885 C C . GLY A 1 104 ? 13.392 -9.056 -15.058 1.00 94.06 104 GLY A C 1
ATOM 886 O O . GLY A 1 104 ? 12.840 -10.099 -15.404 1.00 94.06 104 GLY A O 1
ATOM 887 N N . SER A 1 105 ? 14.712 -8.935 -14.997 1.00 95.88 105 SER A N 1
ATOM 888 C CA . SER A 1 105 ? 15.659 -10.036 -15.177 1.00 95.88 105 SER A CA 1
ATOM 889 C C . SER A 1 105 ? 15.598 -11.046 -14.027 1.00 95.88 105 SER A C 1
ATOM 891 O O . SER A 1 105 ? 15.160 -10.738 -12.918 1.00 95.88 105 SER A O 1
ATOM 893 N N . GLU A 1 106 ? 16.108 -12.255 -14.265 1.00 96.81 106 GLU A N 1
ATOM 894 C CA . GLU A 1 106 ? 16.189 -13.312 -13.249 1.00 96.81 106 GLU A CA 1
ATOM 895 C C . GLU A 1 106 ? 16.929 -12.852 -11.983 1.00 96.81 106 GLU A C 1
ATOM 897 O O . GLU A 1 106 ? 16.470 -13.101 -10.867 1.00 96.81 106 GLU A O 1
ATOM 902 N N . LEU A 1 107 ? 18.027 -12.105 -12.149 1.00 96.44 107 LEU A N 1
ATOM 903 C CA . LEU A 1 107 ? 18.785 -11.543 -11.034 1.00 96.44 107 LEU A CA 1
ATOM 904 C C . LEU A 1 107 ? 17.956 -10.525 -10.238 1.00 96.44 107 LEU A C 1
ATOM 906 O O . LEU A 1 107 ? 17.964 -10.555 -9.008 1.00 96.44 107 LEU A O 1
ATOM 910 N N . GLU A 1 108 ? 17.216 -9.642 -10.914 1.00 94.94 108 GLU A N 1
ATOM 911 C CA . GLU A 1 108 ? 16.340 -8.673 -10.246 1.00 94.94 108 GLU A CA 1
ATOM 912 C C . GLU A 1 108 ? 15.229 -9.375 -9.458 1.00 94.94 108 GLU A C 1
ATOM 914 O O . GLU A 1 108 ? 14.993 -9.032 -8.298 1.00 94.94 108 GLU A O 1
ATOM 919 N N . VAL A 1 109 ? 14.586 -10.391 -10.039 1.00 96.38 109 VAL A N 1
ATOM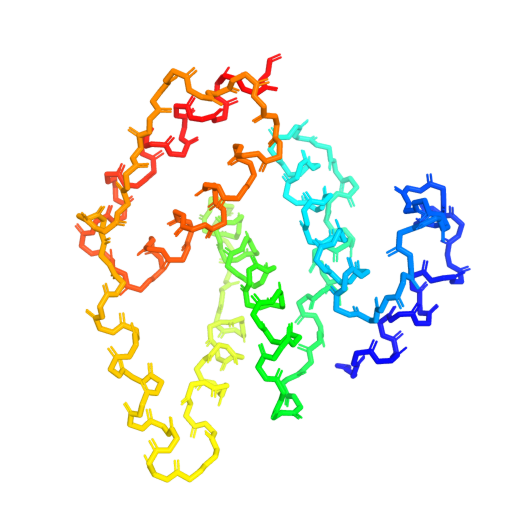 920 C CA . VAL A 1 109 ? 13.565 -11.205 -9.357 1.00 96.38 109 VAL A CA 1
ATOM 921 C C . VAL A 1 109 ? 14.155 -11.930 -8.146 1.00 96.38 109 VAL A C 1
ATOM 923 O O . VAL A 1 109 ? 13.564 -11.904 -7.062 1.00 96.38 109 VAL A O 1
ATOM 926 N N . TYR A 1 110 ? 15.336 -12.534 -8.290 1.00 97.19 110 TYR A N 1
ATOM 927 C CA . TYR A 1 110 ? 16.041 -13.199 -7.195 1.00 97.19 110 TYR A CA 1
ATOM 928 C C . TYR A 1 110 ? 16.332 -12.231 -6.041 1.00 97.19 110 TYR A C 1
ATOM 930 O O . TYR A 1 110 ? 16.040 -12.536 -4.882 1.00 97.19 110 TYR A O 1
ATOM 938 N N . VAL A 1 111 ? 16.849 -11.035 -6.337 1.00 95.50 111 VAL A N 1
ATOM 939 C CA . VAL A 1 111 ? 17.123 -10.008 -5.320 1.00 95.50 111 VAL A CA 1
ATOM 940 C C . VAL A 1 111 ? 15.839 -9.594 -4.596 1.00 95.50 111 VAL A C 1
ATOM 942 O O . VAL A 1 111 ? 15.829 -9.553 -3.363 1.00 95.50 111 VAL A O 1
ATOM 945 N N . LYS A 1 112 ? 14.743 -9.343 -5.325 1.00 94.75 112 LYS A N 1
ATOM 946 C CA . LYS A 1 112 ? 13.443 -8.972 -4.735 1.00 94.75 112 LYS A CA 1
ATOM 947 C C . LYS A 1 112 ? 12.927 -10.047 -3.778 1.00 94.75 112 LYS A C 1
ATOM 949 O O . LYS A 1 112 ? 12.548 -9.724 -2.653 1.00 94.75 112 LYS A O 1
ATOM 954 N N . LYS A 1 113 ? 12.966 -11.321 -4.183 1.00 95.69 113 LYS A N 1
ATOM 955 C CA . LYS A 1 113 ? 12.533 -12.452 -3.342 1.00 95.69 113 LYS A CA 1
ATOM 956 C C . LYS A 1 113 ? 13.368 -12.568 -2.065 1.00 95.69 113 LYS A C 1
ATOM 958 O O . LYS A 1 113 ? 12.799 -12.623 -0.980 1.00 95.69 113 LYS A O 1
ATOM 963 N N . ASN A 1 114 ? 14.694 -12.451 -2.162 1.00 95.31 114 ASN A N 1
ATOM 964 C CA . ASN A 1 114 ? 15.570 -12.445 -0.982 1.00 95.31 114 ASN A CA 1
ATOM 965 C C . ASN A 1 114 ? 15.309 -11.258 -0.042 1.00 95.31 114 ASN A C 1
ATOM 967 O O . ASN A 1 114 ? 15.486 -11.362 1.171 1.00 95.31 114 ASN A O 1
ATOM 971 N N . VAL A 1 115 ? 14.956 -10.078 -0.564 1.00 92.62 115 VAL A N 1
ATOM 972 C CA . VAL A 1 115 ? 14.535 -8.944 0.280 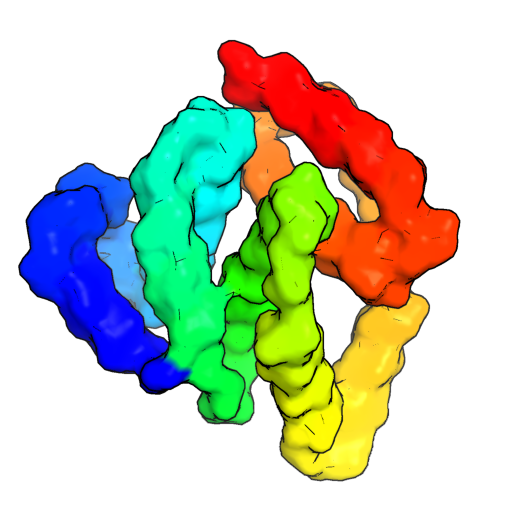1.00 92.62 115 VAL A CA 1
ATOM 973 C C . VAL A 1 115 ? 13.248 -9.289 1.030 1.00 92.62 115 VAL A C 1
ATOM 975 O O . VAL A 1 115 ? 13.184 -9.049 2.233 1.00 92.62 115 VAL A O 1
ATOM 978 N N . ILE A 1 116 ? 12.268 -9.894 0.357 1.00 93.44 116 ILE A N 1
ATOM 979 C CA . ILE A 1 116 ? 10.980 -10.277 0.953 1.00 93.44 116 ILE A CA 1
ATOM 980 C C . ILE A 1 116 ? 11.139 -11.335 2.048 1.00 93.44 116 ILE A C 1
ATOM 982 O O . ILE A 1 116 ? 10.574 -11.173 3.123 1.00 93.44 116 ILE A O 1
ATOM 986 N N . GLU A 1 117 ? 11.962 -12.361 1.837 1.00 91.19 117 GLU A N 1
ATOM 987 C CA . GLU A 1 117 ? 12.211 -13.426 2.827 1.00 91.19 117 GLU A CA 1
ATOM 988 C C . GLU A 1 117 ? 12.785 -12.914 4.162 1.00 91.19 117 GLU A C 1
ATOM 990 O O . GLU A 1 117 ? 12.671 -13.567 5.206 1.00 91.19 117 GLU A O 1
ATOM 995 N N . ARG A 1 118 ? 13.405 -11.728 4.143 1.00 90.38 118 ARG A N 1
ATOM 996 C CA . ARG A 1 118 ? 13.965 -11.061 5.326 1.00 90.38 118 ARG A CA 1
ATOM 997 C C . ARG A 1 118 ? 12.949 -10.189 6.069 1.00 90.38 118 ARG A C 1
ATOM 999 O O . ARG A 1 118 ? 13.249 -9.744 7.174 1.00 90.38 118 ARG A O 1
ATOM 1006 N N . ILE A 1 119 ? 11.765 -9.951 5.503 1.00 90.31 119 ILE A N 1
ATOM 1007 C CA . ILE A 1 119 ? 10.702 -9.166 6.140 1.00 90.31 119 ILE A CA 1
ATOM 1008 C C . ILE A 1 119 ? 10.053 -10.017 7.232 1.00 90.31 119 ILE A C 1
ATOM 1010 O O . ILE A 1 119 ? 9.208 -10.863 6.955 1.00 90.31 119 ILE A O 1
ATOM 1014 N N . LYS A 1 120 ? 10.441 -9.773 8.483 1.00 88.69 120 LYS A N 1
ATOM 1015 C CA . LYS A 1 120 ? 9.955 -10.495 9.669 1.00 88.69 120 LYS A CA 1
ATOM 1016 C C . LYS A 1 120 ? 9.679 -9.528 10.813 1.00 88.69 120 LYS A C 1
ATOM 1018 O O . LYS A 1 120 ? 10.328 -8.484 10.905 1.00 88.69 120 LYS A O 1
ATOM 1023 N N . LEU A 1 121 ? 8.778 -9.877 11.723 1.00 84.94 121 LEU A N 1
ATOM 1024 C CA . LEU A 1 121 ? 8.432 -9.045 12.877 1.00 84.94 121 LEU A CA 1
ATOM 1025 C C . LEU A 1 121 ? 9.632 -8.791 13.792 1.00 84.94 121 LEU A C 1
ATOM 1027 O O . LEU A 1 121 ? 9.752 -7.707 14.346 1.00 84.94 121 LEU A O 1
ATOM 1031 N N . ASN A 1 122 ? 10.566 -9.737 13.907 1.00 84.94 122 ASN A N 1
ATOM 1032 C CA . ASN A 1 122 ? 11.790 -9.538 14.692 1.00 84.94 122 ASN A CA 1
ATOM 1033 C C . ASN A 1 122 ? 12.701 -8.410 14.157 1.00 84.94 122 ASN A C 1
ATOM 1035 O O . ASN A 1 122 ? 13.543 -7.916 14.897 1.00 84.94 122 ASN A O 1
ATOM 1039 N N . SER A 1 123 ? 12.524 -7.986 12.900 1.00 78.50 123 SER A N 1
ATOM 1040 C CA . SER A 1 123 ? 13.208 -6.825 12.310 1.00 78.50 123 SER A CA 1
ATOM 1041 C C . SER A 1 123 ? 12.503 -5.492 12.607 1.00 78.50 123 SER A C 1
ATOM 1043 O O . SER A 1 123 ? 12.974 -4.420 12.215 1.00 78.50 123 SER A O 1
ATOM 1045 N N . PHE A 1 124 ? 11.350 -5.540 13.276 1.00 83.06 124 PHE A N 1
ATOM 1046 C CA . PHE A 1 124 ? 10.567 -4.377 13.655 1.00 83.06 124 PHE A CA 1
ATOM 1047 C C . PHE A 1 124 ? 10.825 -4.014 15.117 1.00 83.06 124 PHE A C 1
ATOM 1049 O O . PHE A 1 124 ? 10.291 -4.621 16.043 1.00 83.06 124 PHE A O 1
ATOM 1056 N N . GLU A 1 125 ? 11.629 -2.976 15.324 1.00 75.56 125 GLU A N 1
ATOM 1057 C CA . GLU A 1 125 ? 11.790 -2.365 16.639 1.00 75.56 125 GLU A CA 1
ATOM 1058 C C . GLU A 1 125 ? 10.614 -1.431 16.929 1.00 75.56 125 GLU A C 1
ATOM 1060 O O . GLU A 1 125 ? 10.577 -0.275 16.497 1.00 75.56 125 GLU A O 1
ATOM 1065 N N . TYR A 1 126 ? 9.638 -1.936 17.680 1.00 69.44 126 TYR A N 1
ATOM 1066 C CA . TYR A 1 126 ? 8.556 -1.116 18.203 1.00 69.44 126 TYR A CA 1
ATOM 1067 C C . TYR A 1 126 ? 9.007 -0.390 19.472 1.00 69.44 126 TYR A C 1
ATOM 1069 O O . TYR A 1 126 ? 9.145 -1.000 20.531 1.00 69.44 126 TYR A O 1
ATOM 1077 N N . ASN A 1 127 ? 9.218 0.925 19.387 1.00 67.12 127 ASN A N 1
ATOM 1078 C CA . ASN A 1 127 ? 9.473 1.753 20.563 1.00 67.12 127 ASN A CA 1
ATOM 1079 C C . ASN A 1 127 ? 8.202 2.508 20.959 1.00 67.12 127 ASN A C 1
ATOM 1081 O O . ASN A 1 127 ? 7.889 3.561 20.396 1.00 67.12 127 ASN A O 1
ATOM 1085 N N . SER A 1 128 ? 7.497 1.992 21.966 1.00 62.84 128 SER A N 1
ATOM 1086 C CA . SER A 1 128 ? 6.249 2.577 22.462 1.00 62.84 128 SER A CA 1
ATOM 1087 C C . SER A 1 128 ? 6.401 4.000 23.019 1.00 62.84 128 SER A C 1
ATOM 1089 O O . SER A 1 128 ? 5.425 4.733 23.132 1.00 62.84 128 SER A O 1
ATOM 1091 N N . ASN A 1 129 ? 7.621 4.446 23.326 1.00 60.31 129 ASN A N 1
ATOM 1092 C CA . ASN A 1 129 ? 7.862 5.788 23.860 1.00 60.31 129 ASN A CA 1
ATOM 1093 C C . ASN A 1 129 ? 7.934 6.871 22.765 1.00 60.31 129 ASN A C 1
ATOM 1095 O O . ASN A 1 129 ? 7.909 8.059 23.085 1.00 60.31 129 ASN A O 1
ATOM 1099 N N . LYS A 1 130 ? 8.001 6.488 21.478 1.00 56.69 130 LYS A N 1
ATOM 1100 C CA . LYS A 1 130 ? 8.041 7.413 20.323 1.00 56.69 130 LYS A CA 1
ATOM 1101 C C . LYS A 1 130 ? 6.670 7.679 19.683 1.00 56.69 130 LYS A C 1
ATOM 1103 O O . LYS A 1 130 ? 6.593 8.383 18.684 1.00 56.69 130 LYS A O 1
ATOM 1108 N N . ILE A 1 131 ? 5.587 7.168 20.271 1.00 59.28 131 ILE A N 1
ATOM 1109 C CA . ILE A 1 131 ? 4.226 7.225 19.707 1.00 59.28 131 ILE A CA 1
ATOM 1110 C C . ILE A 1 131 ? 3.648 8.656 19.630 1.00 59.28 131 ILE A C 1
ATOM 1112 O O . ILE A 1 131 ? 2.661 8.896 18.947 1.00 59.28 131 ILE A O 1
ATOM 1116 N N . LYS A 1 132 ? 4.273 9.648 20.278 1.00 61.16 132 LYS A N 1
ATOM 1117 C CA . LYS A 1 132 ? 3.776 11.035 20.256 1.00 61.16 132 LYS A CA 1
ATOM 1118 C C . LYS A 1 132 ? 3.821 11.689 18.872 1.00 61.16 132 LYS A C 1
ATOM 1120 O O . LYS A 1 132 ? 3.111 12.667 18.658 1.00 61.16 132 LYS A O 1
ATOM 1125 N N . ASP A 1 133 ? 4.645 11.176 17.959 1.00 78.62 133 ASP A N 1
ATOM 1126 C CA . ASP A 1 133 ? 4.708 11.678 16.592 1.00 78.62 133 ASP A CA 1
ATOM 1127 C C . ASP A 1 133 ? 3.804 10.864 15.651 1.00 78.62 133 ASP A C 1
ATOM 1129 O O . ASP A 1 133 ? 3.933 9.640 15.508 1.00 78.62 133 ASP A O 1
ATOM 1133 N N . ILE A 1 134 ? 2.876 11.567 15.000 1.00 78.62 134 ILE A N 1
ATOM 1134 C CA . ILE A 1 134 ? 1.907 10.972 14.079 1.00 78.62 134 ILE A CA 1
ATOM 1135 C C . ILE A 1 134 ? 2.610 10.384 12.856 1.00 78.62 134 ILE A C 1
ATOM 1137 O O . ILE A 1 134 ? 2.247 9.294 12.424 1.00 78.62 134 ILE A O 1
ATOM 1141 N N . ASP A 1 135 ? 3.641 11.049 12.337 1.00 80.50 135 ASP A N 1
ATOM 1142 C CA . ASP A 1 135 ? 4.310 10.617 11.110 1.00 80.50 135 ASP A CA 1
ATOM 1143 C C . ASP A 1 135 ? 5.119 9.339 11.357 1.00 80.50 135 ASP A C 1
ATOM 1145 O O . ASP A 1 135 ? 4.986 8.370 10.607 1.00 80.50 135 ASP A O 1
ATOM 1149 N N . THR A 1 136 ? 5.831 9.266 12.486 1.00 84.12 136 THR A N 1
ATOM 1150 C CA . THR A 1 136 ? 6.474 8.030 12.962 1.00 84.12 136 THR A CA 1
ATOM 1151 C C . THR A 1 136 ? 5.463 6.887 13.126 1.00 84.12 136 THR A C 1
ATOM 1153 O O . THR A 1 136 ? 5.738 5.742 12.759 1.00 84.12 136 THR A O 1
ATOM 1156 N N . SER A 1 137 ? 4.271 7.172 13.661 1.00 87.00 137 SER A N 1
ATOM 1157 C CA . SER A 1 137 ? 3.215 6.163 13.826 1.00 87.00 137 SER A CA 1
ATOM 1158 C C . SER A 1 137 ? 2.709 5.640 12.478 1.00 87.00 137 SER A C 1
ATOM 1160 O O . SER A 1 137 ? 2.548 4.431 12.309 1.00 87.00 137 SER A O 1
ATOM 1162 N N . ILE A 1 138 ? 2.536 6.521 11.490 1.00 91.12 138 ILE A N 1
ATOM 1163 C CA . ILE A 1 138 ? 2.140 6.153 10.126 1.00 91.12 138 ILE A CA 1
ATOM 1164 C C . ILE A 1 138 ? 3.206 5.290 9.439 1.00 91.12 138 ILE A C 1
ATOM 1166 O O . ILE A 1 138 ? 2.871 4.263 8.849 1.00 91.12 138 ILE A O 1
ATOM 1170 N N . GLU A 1 139 ? 4.484 5.648 9.545 1.00 89.75 139 GLU A N 1
ATOM 1171 C CA . GLU A 1 139 ? 5.581 4.853 8.973 1.00 89.75 139 GLU A CA 1
ATOM 1172 C C . GLU A 1 139 ? 5.670 3.457 9.604 1.00 89.75 139 GLU A C 1
ATOM 1174 O O . GLU A 1 139 ? 5.878 2.456 8.911 1.00 89.75 139 GLU A O 1
ATOM 1179 N N . ASN A 1 140 ? 5.446 3.366 10.915 1.00 90.88 140 ASN A N 1
ATOM 1180 C CA . ASN A 1 140 ? 5.364 2.090 11.615 1.00 90.88 140 ASN A CA 1
ATOM 1181 C C . ASN A 1 140 ? 4.195 1.236 11.112 1.00 90.88 140 ASN A C 1
ATOM 1183 O O . ASN A 1 140 ? 4.383 0.046 10.867 1.00 90.88 140 ASN A O 1
ATOM 1187 N N . LEU A 1 141 ? 3.018 1.830 10.899 1.00 93.69 141 LEU A N 1
ATOM 1188 C CA . LEU A 1 141 ? 1.852 1.131 10.351 1.00 93.69 141 LEU A CA 1
ATOM 1189 C C . LEU A 1 141 ? 2.113 0.603 8.935 1.00 93.69 141 LEU A C 1
ATOM 1191 O O . LEU A 1 141 ? 1.795 -0.549 8.653 1.00 93.69 141 LEU A O 1
ATOM 1195 N N . MET A 1 142 ? 2.753 1.392 8.069 1.00 95.31 142 MET A N 1
ATOM 1196 C CA . MET A 1 142 ? 3.166 0.948 6.729 1.00 95.31 142 MET A CA 1
ATOM 1197 C C . MET A 1 142 ? 4.078 -0.284 6.792 1.00 95.31 142 MET A C 1
ATOM 1199 O O . MET A 1 142 ? 3.849 -1.280 6.100 1.00 95.31 142 MET A O 1
ATOM 1203 N N . ARG A 1 143 ? 5.099 -0.245 7.657 1.00 93.69 143 ARG A N 1
ATOM 1204 C CA . ARG A 1 143 ? 6.025 -1.370 7.862 1.00 93.69 143 ARG A CA 1
ATOM 1205 C C . ARG A 1 143 ? 5.316 -2.597 8.429 1.00 93.69 143 ARG A C 1
ATOM 1207 O O . ARG A 1 143 ? 5.581 -3.706 7.972 1.00 93.69 143 ARG A O 1
ATOM 1214 N N . LEU A 1 144 ? 4.414 -2.407 9.389 1.00 94.75 144 LEU A N 1
ATOM 1215 C CA . LEU A 1 144 ? 3.632 -3.486 9.986 1.00 94.75 144 LEU A CA 1
ATOM 1216 C C . LEU A 1 144 ? 2.721 -4.149 8.958 1.00 94.75 144 LEU A C 1
ATOM 1218 O O . LEU A 1 144 ? 2.738 -5.369 8.871 1.00 94.75 144 LEU A O 1
ATOM 1222 N N . LEU A 1 145 ? 2.004 -3.394 8.123 1.00 96.38 145 LEU A N 1
ATOM 1223 C CA . LEU A 1 145 ? 1.183 -3.987 7.059 1.00 96.38 145 LEU A CA 1
ATOM 1224 C C . LEU A 1 145 ? 2.022 -4.775 6.049 1.00 96.38 145 LEU A C 1
ATOM 1226 O O . LEU A 1 145 ? 1.609 -5.847 5.609 1.00 96.38 145 LEU A O 1
ATOM 1230 N N . LYS A 1 146 ? 3.235 -4.305 5.744 1.00 95.81 146 LYS A N 1
ATOM 1231 C CA . LYS A 1 146 ? 4.183 -5.050 4.908 1.00 95.81 146 LYS A CA 1
ATOM 1232 C C . LYS A 1 146 ? 4.626 -6.364 5.560 1.00 95.81 146 LYS A C 1
ATOM 1234 O O . LYS A 1 146 ? 4.631 -7.396 4.896 1.00 95.81 146 LYS A O 1
ATOM 1239 N N . ILE A 1 147 ? 4.949 -6.349 6.855 1.00 94.94 147 ILE A N 1
ATOM 1240 C CA . ILE A 1 147 ? 5.270 -7.568 7.617 1.00 94.94 147 ILE A CA 1
ATOM 1241 C C . ILE A 1 147 ? 4.066 -8.504 7.658 1.00 94.94 147 ILE A C 1
ATOM 1243 O O . ILE A 1 147 ? 4.210 -9.684 7.369 1.00 94.94 147 ILE A O 1
ATOM 1247 N N . ARG A 1 148 ? 2.877 -7.980 7.955 1.00 94.81 148 ARG A N 1
ATOM 1248 C CA . ARG A 1 148 ? 1.631 -8.745 8.015 1.00 94.81 148 ARG A CA 1
ATOM 1249 C C . ARG A 1 148 ? 1.364 -9.503 6.717 1.00 94.81 148 ARG A C 1
ATOM 1251 O O . ARG A 1 148 ? 0.963 -10.659 6.765 1.00 94.81 148 ARG A O 1
ATOM 1258 N N . PHE A 1 149 ? 1.598 -8.847 5.582 1.00 95.88 149 PHE A N 1
ATOM 1259 C CA . PHE A 1 149 ? 1.381 -9.417 4.257 1.00 95.88 149 PHE A CA 1
ATOM 1260 C C . PHE A 1 149 ? 2.409 -10.497 3.897 1.00 95.88 149 PHE A C 1
ATOM 1262 O O . PHE A 1 149 ? 2.032 -11.583 3.469 1.00 95.88 149 PHE A O 1
ATOM 1269 N N . PHE A 1 150 ? 3.706 -10.228 4.085 1.00 94.56 150 PHE A N 1
ATOM 1270 C CA . PHE A 1 150 ? 4.768 -11.157 3.670 1.00 94.56 150 PHE A CA 1
ATOM 1271 C C . PHE A 1 150 ? 5.094 -12.247 4.705 1.00 94.56 150 PHE A C 1
ATOM 1273 O O . PHE A 1 150 ? 5.615 -13.298 4.337 1.00 94.56 150 PHE A O 1
ATOM 1280 N N . SER A 1 151 ? 4.760 -12.033 5.979 1.00 90.44 151 SER A N 1
ATOM 1281 C CA . SER A 1 151 ? 4.980 -12.968 7.089 1.00 90.44 151 SER A CA 1
ATOM 1282 C C . SER A 1 151 ? 3.652 -13.382 7.727 1.00 90.44 151 SER A C 1
ATOM 1284 O O . SER A 1 151 ? 3.348 -13.042 8.871 1.00 90.44 151 SER A O 1
ATOM 1286 N N . LEU A 1 152 ? 2.858 -14.169 6.991 1.00 78.56 152 LEU A N 1
ATOM 1287 C CA . LEU A 1 152 ? 1.506 -14.599 7.393 1.00 78.56 152 LEU A CA 1
ATOM 1288 C C . LEU A 1 152 ? 1.444 -15.255 8.784 1.00 78.56 152 LEU A C 1
ATOM 1290 O O . LEU A 1 152 ? 0.482 -15.044 9.523 1.00 78.56 152 LEU A O 1
ATOM 1294 N N . ASN A 1 153 ? 2.492 -15.985 9.178 1.00 86.31 153 ASN A N 1
ATOM 1295 C CA . ASN A 1 153 ? 2.595 -16.638 10.491 1.00 86.31 153 ASN A CA 1
ATOM 1296 C C . ASN A 1 153 ? 2.641 -15.646 11.669 1.00 86.31 153 ASN A C 1
ATOM 1298 O O . ASN A 1 153 ? 2.470 -16.035 12.823 1.00 86.31 153 ASN A O 1
ATOM 1302 N N . GLU A 1 154 ? 2.900 -14.368 11.395 1.00 86.50 154 GLU A N 1
ATOM 1303 C CA . GLU A 1 154 ? 2.999 -13.301 12.389 1.00 86.50 154 GLU A CA 1
ATOM 1304 C C . GLU A 1 154 ? 1.792 -12.353 12.348 1.00 86.50 154 GLU A C 1
ATOM 1306 O O . GLU A 1 154 ? 1.710 -11.445 13.176 1.00 86.50 154 GLU A O 1
ATOM 1311 N N . SER A 1 155 ? 0.835 -12.582 11.438 1.00 88.12 155 SER A N 1
ATOM 1312 C CA . SER A 1 155 ? -0.303 -11.689 11.174 1.00 88.12 155 SER A CA 1
ATOM 1313 C C . SER A 1 155 ? -1.082 -11.309 12.436 1.00 88.12 155 SER A C 1
ATOM 1315 O O . SER A 1 155 ? -1.228 -10.124 12.721 1.00 88.12 155 SER A O 1
ATOM 1317 N N . SER A 1 156 ? -1.465 -12.282 13.269 1.00 89.88 156 SER A N 1
ATOM 1318 C CA . SER A 1 156 ? -2.205 -12.011 14.511 1.00 89.88 156 SER A CA 1
ATOM 1319 C C . SER A 1 156 ? -1.413 -11.161 15.512 1.00 89.88 156 SER A C 1
ATOM 1321 O O . SER A 1 156 ? -1.984 -10.312 16.192 1.00 89.88 156 SER A O 1
ATOM 1323 N N . LYS A 1 157 ? -0.089 -11.353 15.610 1.00 91.31 157 LYS A N 1
ATOM 1324 C CA . LYS A 1 157 ? 0.764 -10.530 16.487 1.00 91.31 157 LYS A CA 1
ATOM 1325 C C . LYS A 1 157 ? 0.883 -9.109 15.948 1.00 91.31 157 LYS A C 1
ATOM 1327 O O . LYS A 1 157 ? 0.836 -8.155 16.720 1.00 91.31 157 LYS A O 1
ATOM 1332 N N . VAL A 1 158 ? 1.021 -8.971 14.632 1.00 92.69 158 VAL A N 1
ATOM 1333 C CA . VAL A 1 158 ? 1.070 -7.672 13.959 1.00 92.69 158 VAL A CA 1
ATOM 1334 C C . VAL A 1 158 ? -0.244 -6.908 14.147 1.00 92.69 158 VAL A C 1
ATOM 1336 O O . VAL A 1 158 ? -0.202 -5.722 14.468 1.00 92.69 158 VAL A O 1
ATOM 1339 N N . ASP A 1 159 ? -1.393 -7.578 14.043 1.00 93.25 159 ASP A N 1
ATOM 1340 C CA . ASP A 1 159 ? -2.714 -6.967 14.245 1.00 93.25 159 ASP A CA 1
ATOM 1341 C C . ASP A 1 159 ? -2.891 -6.387 15.658 1.00 93.25 159 ASP A C 1
ATOM 1343 O O . ASP A 1 159 ? -3.455 -5.299 15.821 1.00 93.25 159 ASP A O 1
ATOM 1347 N N . LEU A 1 160 ? -2.341 -7.049 16.683 1.00 91.19 160 LEU A N 1
ATOM 1348 C CA . LEU A 1 160 ? -2.313 -6.511 18.049 1.00 91.19 160 LEU A CA 1
ATOM 1349 C C . LEU A 1 160 ? -1.488 -5.217 18.140 1.00 91.19 160 LEU A C 1
ATOM 1351 O O . LEU A 1 160 ? -1.917 -4.254 18.780 1.00 91.19 160 LEU A O 1
ATOM 1355 N N . ILE A 1 161 ? -0.330 -5.160 17.474 1.00 91.19 161 ILE A N 1
ATOM 1356 C CA . ILE A 1 161 ? 0.526 -3.962 17.458 1.00 91.19 161 ILE A CA 1
ATOM 1357 C C . ILE A 1 161 ? -0.155 -2.823 16.686 1.00 91.19 161 ILE A C 1
ATOM 1359 O O . ILE A 1 161 ? -0.167 -1.687 17.158 1.00 91.19 161 ILE A O 1
ATOM 1363 N N . ILE A 1 162 ? -0.770 -3.112 15.535 1.00 91.94 162 ILE A N 1
ATOM 1364 C CA . ILE A 1 162 ? -1.536 -2.125 14.756 1.00 91.94 162 ILE A CA 1
ATOM 1365 C C . ILE A 1 162 ? -2.665 -1.536 15.605 1.00 91.94 162 ILE A C 1
ATOM 1367 O O . ILE A 1 162 ? -2.825 -0.316 15.650 1.00 91.94 162 ILE A O 1
ATOM 1371 N N . SER A 1 163 ? -3.404 -2.384 16.325 1.00 90.50 163 SER A N 1
ATOM 1372 C CA . SER A 1 163 ? -4.487 -1.950 17.214 1.00 90.50 163 SER A CA 1
ATOM 1373 C C . SER A 1 163 ? -3.975 -1.031 18.326 1.00 90.50 163 SER A C 1
ATOM 1375 O O . SER A 1 163 ? -4.572 0.010 18.594 1.00 90.50 163 SER A O 1
ATOM 1377 N N . SER A 1 164 ? -2.829 -1.368 18.927 1.00 87.69 164 SER A N 1
ATOM 1378 C CA . SER A 1 164 ? -2.158 -0.529 19.924 1.00 87.69 164 SER A CA 1
ATOM 1379 C C . SER A 1 164 ? -1.756 0.838 19.361 1.00 87.69 164 SER A C 1
ATOM 1381 O O . SER A 1 164 ? -2.001 1.859 20.003 1.00 87.69 164 SER A O 1
ATOM 1383 N N . ILE A 1 165 ? -1.176 0.893 18.159 1.00 86.88 165 ILE A N 1
ATOM 1384 C CA . ILE A 1 165 ? -0.814 2.167 17.525 1.00 86.88 165 ILE A CA 1
ATOM 1385 C C . ILE A 1 165 ? -2.070 2.991 17.231 1.00 86.88 165 ILE A C 1
ATOM 1387 O O . ILE A 1 165 ? -2.096 4.174 17.566 1.00 86.88 165 ILE A O 1
ATOM 1391 N N . LYS A 1 166 ? -3.123 2.370 16.680 1.00 84.81 166 LYS A N 1
ATOM 1392 C CA . LYS A 1 166 ? -4.393 3.048 16.378 1.00 84.81 166 LYS A CA 1
ATOM 1393 C C . LYS A 1 166 ? -4.978 3.721 17.622 1.00 84.81 166 LYS A C 1
ATOM 1395 O O . LYS A 1 166 ? -5.355 4.884 17.544 1.00 84.81 166 LYS A O 1
ATOM 1400 N N . LEU A 1 167 ? -5.004 3.026 18.762 1.00 83.62 167 LEU A N 1
ATOM 1401 C CA . LEU A 1 167 ? -5.521 3.574 20.024 1.00 83.62 167 LEU A CA 1
ATOM 1402 C C . LEU A 1 167 ? -4.768 4.819 20.502 1.00 83.62 167 LEU A C 1
ATOM 1404 O O . LEU A 1 167 ? -5.377 5.691 21.102 1.00 83.62 167 LEU A O 1
ATOM 1408 N N . ASN A 1 168 ? -3.467 4.915 20.232 1.00 78.62 168 ASN A N 1
ATOM 1409 C CA . ASN A 1 168 ? -2.666 6.068 20.643 1.00 78.62 168 ASN A CA 1
ATOM 1410 C C . ASN A 1 168 ? -2.719 7.249 19.653 1.00 78.62 168 ASN A C 1
ATOM 1412 O O . ASN A 1 168 ? -2.179 8.314 1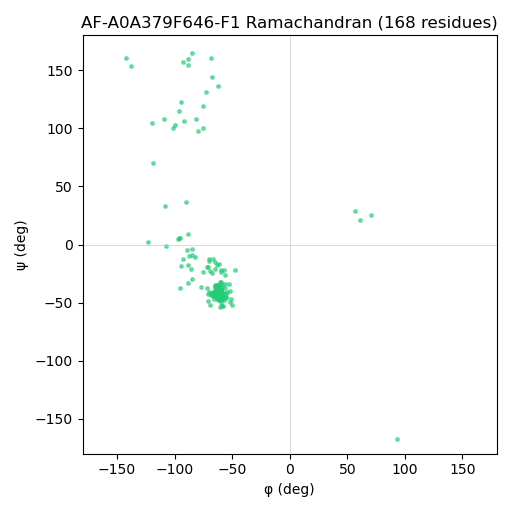9.947 1.00 78.62 168 ASN A O 1
ATOM 1416 N N . MET A 1 169 ? -3.302 7.056 18.464 1.00 75.12 169 MET A N 1
ATOM 1417 C CA . MET A 1 169 ? -3.464 8.101 17.443 1.00 75.12 169 MET A CA 1
ATOM 1418 C C . MET A 1 169 ? -4.810 8.843 17.534 1.00 75.12 169 MET A C 1
ATOM 1420 O O . MET A 1 169 ? -4.978 9.852 16.835 1.00 75.12 169 MET A O 1
ATOM 1424 N N . LEU A 1 170 ? -5.753 8.316 18.324 1.00 65.94 170 LEU A N 1
ATOM 1425 C CA . LEU A 1 170 ? -7.077 8.881 18.608 1.00 65.94 170 LEU A CA 1
ATOM 1426 C C . LEU A 1 170 ? -7.017 9.791 19.839 1.00 65.94 170 LEU A C 1
ATOM 1428 O O . LEU A 1 170 ? -7.638 10.874 19.765 1.00 65.94 170 LEU A O 1
#

Organism: Proteus vulgaris (NCBI:txid585)

Foldseek 3Di:
DALVVLVVVLCPDPVNPVVQDPVQPPDSLSSLQVLLLSLLLCVLVVNPVSPVSLVSLCPHADPVDPSNVLSSLLSLLVVVVVCVVVVHDSVSSVVRVVCNLCDDDPVSNVVSVVVLVPLACVVDDDDPVPLPDSSVLSVSLSSLSSSVVSVVVCVVVSVVVNVVSSVSSD

Secondary structure (DSSP, 8-state):
--HHHHHHHHHH-HHHHTTS-GGG-SSHHHHHHHHHHHHHHHHHTT-TTHHHHHHHHHTPPP-S-HHHHHHHHHHHHHHHHHHHHHT---HHHHHHHHHHHH-S-HHHHHHHHHHHHT--GGG----GGGTT-HHHHHHHHHHHHHHHHH-GGGHHHHHHHHHHHHHHH-

Mean predicted aligned error: 4.92 Å